Protein AF-A0A933Z174-F1 (afdb_monomer_lite)

Sequence (145 aa):
MLIRDEDIYPGRVVMLDANLFDVSNCSTGSPSTRSHYCVCLEVTAERVCWLPINSGKSAGRLPIFREEKSGHPNWVNNPKKKFSQGVSYYYPTQVWALSHHTSRSASRHDLSTCQSPNIVRPGCLARILSDCGQALEQARTLPPG

Structure (mmCIF, N/CA/C/O backbone):
data_AF-A0A933Z174-F1
#
_entry.id   AF-A0A933Z174-F1
#
loop_
_atom_site.group_PDB
_atom_site.id
_atom_site.type_symbol
_atom_site.label_atom_id
_atom_site.label_alt_id
_atom_site.label_comp_id
_atom_site.label_asym_id
_atom_site.label_entity_id
_atom_site.label_seq_id
_atom_site.pdbx_PDB_ins_code
_atom_site.Cartn_x
_atom_site.Cartn_y
_atom_site.Cartn_z
_atom_site.occupancy
_atom_site.B_iso_or_equiv
_atom_site.auth_seq_id
_atom_site.auth_comp_id
_atom_site.auth_asym_id
_atom_site.auth_atom_id
_atom_site.pdbx_PDB_model_num
ATOM 1 N N . MET A 1 1 ? -11.044 5.374 -13.455 1.00 56.44 1 MET A N 1
ATOM 2 C CA . MET A 1 1 ? -11.976 4.258 -13.182 1.00 56.44 1 MET A CA 1
ATOM 3 C C . MET A 1 1 ? -11.927 4.039 -11.683 1.00 56.44 1 MET A C 1
ATOM 5 O O . MET A 1 1 ? -10.824 3.961 -11.169 1.00 56.44 1 MET A O 1
ATOM 9 N N . LEU A 1 2 ? -13.059 4.067 -10.976 1.00 61.75 2 LEU A N 1
ATOM 10 C CA . LEU A 1 2 ? -13.056 3.775 -9.537 1.00 61.75 2 LEU A CA 1
ATOM 11 C C . LEU A 1 2 ? -12.810 2.275 -9.351 1.00 61.75 2 LEU A C 1
ATOM 13 O O . LEU A 1 2 ? -13.406 1.481 -10.082 1.00 61.75 2 LEU A O 1
ATOM 17 N N . ILE A 1 3 ? -11.938 1.901 -8.415 1.00 70.38 3 ILE A N 1
ATOM 18 C CA . ILE A 1 3 ? -11.781 0.493 -8.032 1.00 70.38 3 ILE A CA 1
ATOM 19 C C . ILE A 1 3 ? -13.064 0.034 -7.337 1.00 70.38 3 ILE A C 1
ATOM 21 O O . ILE A 1 3 ? -13.673 0.810 -6.592 1.00 70.38 3 ILE A O 1
ATOM 25 N N . ARG A 1 4 ? -13.502 -1.196 -7.597 1.00 76.62 4 ARG A N 1
ATOM 26 C CA . ARG A 1 4 ? -14.628 -1.793 -6.872 1.00 76.62 4 ARG A CA 1
ATOM 27 C C . ARG A 1 4 ? -14.113 -2.541 -5.644 1.00 76.62 4 ARG A C 1
ATOM 29 O O . ARG A 1 4 ? -12.917 -2.814 -5.558 1.00 76.62 4 ARG A O 1
ATOM 36 N N . ASP A 1 5 ? -14.990 -2.862 -4.695 1.00 71.81 5 ASP A N 1
ATOM 37 C CA . ASP A 1 5 ? -14.570 -3.547 -3.460 1.00 71.81 5 ASP A CA 1
ATOM 38 C C . ASP A 1 5 ? -14.011 -4.938 -3.780 1.00 71.81 5 ASP A C 1
ATOM 40 O O . ASP A 1 5 ? -12.994 -5.340 -3.221 1.00 71.81 5 ASP A O 1
ATOM 44 N N . GLU A 1 6 ? -14.601 -5.629 -4.761 1.00 77.25 6 GLU A N 1
ATOM 45 C CA . GLU A 1 6 ? -14.111 -6.919 -5.250 1.00 77.25 6 GLU A CA 1
ATOM 46 C C . GLU A 1 6 ? -12.718 -6.853 -5.907 1.00 77.25 6 GLU A C 1
ATOM 48 O O . GLU A 1 6 ? -12.053 -7.878 -6.047 1.00 77.25 6 GLU A O 1
ATOM 53 N N . ASP A 1 7 ? -12.251 -5.657 -6.282 1.00 85.25 7 ASP A N 1
ATOM 54 C CA . ASP A 1 7 ? -10.932 -5.442 -6.883 1.00 85.25 7 ASP A CA 1
ATOM 55 C C . ASP A 1 7 ? -9.835 -5.164 -5.835 1.00 85.25 7 ASP A C 1
ATOM 57 O O . ASP A 1 7 ? -8.659 -5.013 -6.196 1.00 85.25 7 ASP A O 1
ATOM 61 N N . ILE A 1 8 ? -10.193 -5.077 -4.546 1.00 91.06 8 ILE A N 1
ATOM 62 C CA . ILE A 1 8 ? -9.271 -4.824 -3.435 1.00 91.06 8 ILE A CA 1
ATOM 63 C C . ILE A 1 8 ? -8.938 -6.146 -2.740 1.00 91.06 8 ILE A C 1
ATOM 65 O O . ILE A 1 8 ? -9.783 -6.781 -2.117 1.00 91.06 8 ILE A O 1
ATOM 69 N N . TYR A 1 9 ? -7.672 -6.547 -2.809 1.00 94.81 9 TYR A N 1
ATOM 70 C CA . TYR A 1 9 ? -7.167 -7.769 -2.185 1.00 94.81 9 TYR A CA 1
ATOM 71 C C . TYR A 1 9 ? -5.695 -7.607 -1.776 1.00 94.81 9 TYR A C 1
ATOM 73 O O . TYR A 1 9 ? -4.985 -6.791 -2.375 1.00 94.81 9 TYR A O 1
ATOM 81 N N . PRO A 1 10 ? -5.191 -8.386 -0.799 1.00 97.50 10 PRO A N 1
ATOM 82 C CA . PRO A 1 10 ? -3.795 -8.311 -0.377 1.00 97.50 10 PRO A CA 1
ATOM 83 C C . PRO A 1 10 ? -2.803 -8.438 -1.543 1.00 97.50 10 PRO A C 1
ATOM 85 O O . PRO A 1 10 ? -2.911 -9.321 -2.393 1.00 97.50 10 PRO A O 1
ATOM 88 N N . GLY A 1 11 ? -1.830 -7.530 -1.598 1.00 97.19 11 GLY A N 1
ATOM 89 C CA . GLY A 1 11 ? -0.852 -7.415 -2.682 1.00 97.19 11 GLY A CA 1
ATOM 90 C C . GLY A 1 11 ? -1.299 -6.549 -3.861 1.00 97.19 11 GLY A C 1
ATOM 91 O O . GLY A 1 11 ? -0.453 -6.186 -4.686 1.00 97.19 11 GLY A O 1
ATOM 92 N N . ARG A 1 12 ? -2.580 -6.162 -3.938 1.00 96.31 12 ARG A N 1
ATOM 93 C CA . ARG A 1 12 ? -3.062 -5.167 -4.903 1.00 96.31 12 ARG A CA 1
ATOM 94 C C . ARG A 1 12 ? -2.384 -3.827 -4.656 1.00 96.31 12 ARG A C 1
ATOM 96 O O . ARG A 1 12 ? -2.220 -3.410 -3.514 1.00 96.31 12 ARG A O 1
ATOM 103 N N . VAL A 1 13 ? -2.033 -3.127 -5.727 1.00 95.69 13 VAL A N 1
ATOM 104 C CA . VAL A 1 13 ? -1.505 -1.765 -5.673 1.00 95.69 13 VAL A CA 1
ATOM 105 C C . VAL A 1 13 ? -2.446 -0.820 -6.401 1.00 95.69 13 VAL A C 1
ATOM 107 O O . VAL A 1 13 ? -2.891 -1.104 -7.513 1.00 95.69 13 VAL A O 1
ATOM 110 N N . VAL A 1 14 ? -2.740 0.313 -5.778 1.00 94.25 14 VAL A N 1
ATOM 111 C CA . VAL A 1 14 ? -3.560 1.383 -6.363 1.00 94.25 14 VAL A CA 1
ATOM 112 C C . VAL A 1 14 ? -2.952 2.731 -6.019 1.00 94.25 14 VAL A C 1
ATOM 114 O O . VAL A 1 14 ? -2.231 2.854 -5.032 1.00 94.25 14 VAL A O 1
ATOM 117 N N . MET A 1 15 ? -3.210 3.755 -6.819 1.00 92.25 15 MET A N 1
ATOM 118 C CA . MET A 1 15 ? -2.890 5.125 -6.431 1.00 92.25 15 MET A CA 1
ATOM 119 C C . MET A 1 15 ? -3.995 5.697 -5.541 1.00 92.25 15 MET A C 1
ATOM 121 O O . MET A 1 15 ? -5.118 5.841 -6.007 1.00 92.25 15 MET A O 1
ATOM 125 N N . LEU A 1 16 ? -3.671 6.058 -4.298 1.00 92.19 16 LEU A N 1
ATOM 126 C CA . LEU A 1 16 ? -4.576 6.761 -3.386 1.00 92.19 16 LEU A CA 1
ATOM 127 C C . LEU A 1 16 ? -4.184 8.237 -3.276 1.00 92.19 16 LEU A C 1
ATOM 129 O O . LEU A 1 16 ? -3.019 8.568 -3.038 1.00 92.19 16 LEU A O 1
ATOM 133 N N . ASP A 1 17 ? -5.160 9.127 -3.436 1.00 91.06 17 ASP A N 1
ATOM 134 C CA . ASP A 1 17 ? -4.993 10.564 -3.235 1.00 91.06 17 ASP A CA 1
ATOM 135 C C . ASP A 1 17 ? -5.218 10.942 -1.764 1.00 91.06 17 ASP A C 1
ATOM 137 O O . ASP A 1 17 ? -6.352 11.038 -1.298 1.00 91.06 17 ASP A O 1
ATOM 141 N N . ALA A 1 18 ? -4.119 11.171 -1.041 1.00 87.81 18 ALA A N 1
ATOM 142 C CA . ALA A 1 18 ? -4.125 11.532 0.377 1.00 87.81 18 ALA A CA 1
ATOM 143 C C . ALA A 1 18 ? -4.817 12.871 0.690 1.00 87.81 18 ALA A C 1
ATOM 145 O O . ALA A 1 18 ? -5.074 13.152 1.852 1.00 87.81 18 ALA A O 1
ATOM 146 N N . ASN A 1 19 ? -5.143 13.696 -0.314 1.00 87.31 19 ASN A N 1
ATOM 147 C CA . ASN A 1 19 ? -5.930 14.918 -0.105 1.00 87.31 19 ASN A CA 1
ATOM 148 C C . ASN A 1 19 ? -7.428 14.642 0.099 1.00 87.31 19 ASN A C 1
ATOM 150 O O . ASN A 1 19 ? -8.188 15.565 0.382 1.00 87.31 19 ASN A O 1
ATOM 154 N N . LEU A 1 20 ? -7.870 13.398 -0.105 1.00 87.06 20 LEU A N 1
ATOM 155 C CA . LEU A 1 20 ? -9.280 13.013 -0.034 1.00 87.06 20 LEU A CA 1
ATOM 156 C C . LEU A 1 20 ? -9.682 12.410 1.316 1.00 87.06 20 LEU A C 1
ATOM 158 O O . LEU A 1 20 ? -10.828 11.995 1.464 1.00 87.06 20 LEU A O 1
ATOM 162 N N . PHE A 1 21 ? -8.764 12.356 2.284 1.00 86.94 21 PHE A N 1
ATOM 163 C CA . PHE A 1 21 ? -9.018 11.863 3.635 1.00 86.94 21 PHE A CA 1
ATOM 164 C C . PHE A 1 21 ? -8.000 12.426 4.631 1.00 86.94 21 PHE A C 1
ATOM 166 O O . PHE A 1 21 ? -6.930 12.902 4.252 1.00 86.94 21 PHE A O 1
ATOM 173 N N . ASP A 1 22 ? -8.327 12.367 5.921 1.00 86.50 22 ASP A N 1
ATOM 174 C CA . ASP A 1 22 ? -7.416 12.804 6.976 1.00 86.50 22 ASP A CA 1
ATOM 175 C C . ASP A 1 22 ? -6.425 11.688 7.328 1.00 86.50 22 ASP A C 1
ATOM 177 O O . ASP A 1 22 ? -6.712 10.791 8.124 1.00 86.50 22 ASP A O 1
ATOM 181 N N . VAL A 1 23 ? -5.233 11.756 6.727 1.00 83.81 23 VAL A N 1
ATOM 182 C CA . VAL A 1 23 ? -4.150 10.790 6.967 1.00 83.81 23 VAL A CA 1
ATOM 183 C C . VAL A 1 23 ? -3.798 10.702 8.454 1.00 83.81 23 VAL A C 1
ATOM 185 O O . VAL A 1 23 ? -3.496 9.617 8.937 1.00 83.81 23 VAL A O 1
ATOM 188 N N . SER A 1 24 ? -3.862 11.811 9.199 1.00 85.44 24 SER A N 1
ATOM 189 C CA . SER A 1 24 ? -3.435 11.834 10.603 1.00 85.44 24 SER A CA 1
ATOM 190 C C . SER A 1 24 ? -4.322 10.987 11.519 1.00 85.44 24 SER A C 1
ATOM 192 O O . SER A 1 24 ? -3.825 10.427 12.493 1.00 85.44 24 SER A O 1
ATOM 194 N N . ASN A 1 25 ? -5.596 10.813 11.157 1.00 85.44 25 ASN A N 1
ATOM 195 C CA . ASN A 1 25 ? -6.551 10.008 11.921 1.00 85.44 25 ASN A CA 1
ATOM 196 C C . ASN A 1 25 ? -6.499 8.513 11.588 1.00 85.44 25 ASN A C 1
ATOM 198 O O . ASN A 1 25 ? -7.021 7.701 12.348 1.00 85.44 25 ASN A O 1
ATOM 202 N N . CYS A 1 26 ? -5.891 8.144 10.459 1.00 84.38 26 CYS A N 1
ATOM 203 C CA . CYS A 1 26 ? -5.925 6.777 9.942 1.00 84.38 26 CYS A CA 1
ATOM 204 C C . CYS A 1 26 ? -4.541 6.163 9.703 1.00 84.38 26 CYS A C 1
ATOM 206 O O . CYS A 1 26 ? -4.464 5.006 9.296 1.00 84.38 26 CYS A O 1
ATOM 208 N N . SER A 1 27 ? -3.447 6.893 9.936 1.00 88.00 27 SER A N 1
ATOM 209 C CA . SER A 1 27 ? -2.087 6.386 9.744 1.00 88.00 27 SER A CA 1
ATOM 210 C C . SER A 1 27 ? -1.405 5.990 11.045 1.00 88.00 27 SER A C 1
ATOM 212 O O . SER A 1 27 ? -1.473 6.711 12.037 1.00 88.00 27 SER A O 1
ATOM 214 N N . THR A 1 28 ? -0.625 4.918 10.998 1.00 87.12 28 THR A N 1
ATOM 215 C CA . THR A 1 28 ? 0.443 4.673 11.965 1.00 87.12 28 THR A CA 1
ATOM 216 C C . THR A 1 28 ? 1.707 5.438 11.564 1.00 87.12 28 THR A C 1
ATOM 218 O O . THR A 1 28 ? 1.964 5.685 10.381 1.00 87.12 28 THR A O 1
ATOM 221 N N . GLY A 1 29 ? 2.533 5.791 12.551 1.00 85.00 29 GLY A N 1
ATOM 222 C CA . GLY A 1 29 ? 3.782 6.520 12.320 1.00 85.00 29 GLY A CA 1
ATOM 223 C C . GLY A 1 29 ? 3.568 7.941 11.783 1.00 85.00 29 GLY A C 1
ATOM 224 O O . GLY A 1 29 ? 2.493 8.521 11.907 1.00 85.00 29 GLY A O 1
ATOM 225 N N . SER A 1 30 ? 4.616 8.538 11.211 1.00 78.81 30 SER A N 1
ATOM 226 C CA . SER A 1 30 ? 4.524 9.896 10.663 1.00 78.81 30 SER A CA 1
ATOM 227 C C . SER A 1 30 ? 3.722 9.894 9.354 1.00 78.81 30 SER A C 1
ATOM 229 O O . SER A 1 30 ? 4.121 9.185 8.428 1.00 78.81 30 SER A O 1
ATOM 231 N N . PRO A 1 31 ? 2.653 10.692 9.212 1.00 70.50 31 PRO A N 1
ATOM 232 C CA . PRO A 1 31 ? 1.838 10.705 8.002 1.00 70.50 31 PRO A CA 1
ATOM 233 C C . PRO A 1 31 ? 2.606 11.280 6.803 1.00 70.50 31 PRO A C 1
ATOM 235 O O . PRO A 1 31 ? 3.432 12.185 6.936 1.00 70.50 31 PRO A O 1
ATOM 238 N N . SER A 1 32 ? 2.305 10.776 5.604 1.00 68.94 32 SER A N 1
ATOM 239 C CA . SER A 1 32 ? 2.720 11.388 4.338 1.00 68.94 32 SER A CA 1
ATOM 240 C C . SER A 1 32 ? 1.480 11.875 3.598 1.00 68.94 32 SER A C 1
ATOM 242 O O . SER A 1 32 ? 0.592 11.086 3.300 1.00 68.94 32 SER A O 1
ATOM 244 N N . THR A 1 33 ? 1.412 13.169 3.297 1.00 68.00 33 THR A N 1
ATOM 245 C CA . THR A 1 33 ? 0.201 13.839 2.784 1.00 68.00 33 THR A CA 1
ATOM 246 C C . THR A 1 33 ? 0.167 13.976 1.258 1.00 68.00 33 THR A C 1
ATOM 248 O O . THR A 1 33 ? -0.553 14.805 0.713 1.00 68.00 33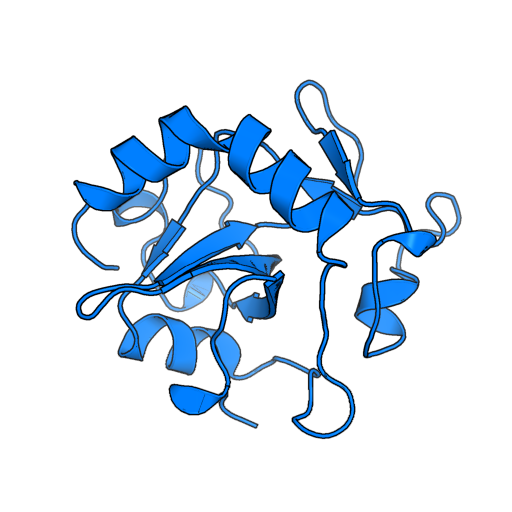 THR A O 1
ATOM 251 N N . ARG A 1 34 ? 0.970 13.194 0.528 1.00 73.62 34 ARG A N 1
ATOM 252 C CA . ARG A 1 34 ? 0.991 13.207 -0.947 1.00 73.62 34 ARG A CA 1
ATOM 253 C C . ARG A 1 34 ? 0.186 12.035 -1.496 1.00 73.62 34 ARG A C 1
ATOM 255 O O . ARG A 1 34 ? -0.024 11.056 -0.798 1.00 73.62 34 ARG A O 1
ATOM 262 N N . SER A 1 35 ? -0.233 12.086 -2.756 1.00 73.44 35 SER A N 1
ATOM 263 C CA . SER A 1 35 ? -0.793 10.895 -3.400 1.00 73.44 35 SER A CA 1
ATOM 264 C C . SER A 1 35 ? 0.291 9.813 -3.527 1.00 73.44 35 SER A C 1
ATOM 266 O O . SER A 1 35 ? 1.423 10.098 -3.938 1.00 73.44 35 SER A O 1
ATOM 268 N N . HIS A 1 36 ? -0.050 8.573 -3.184 1.00 81.31 36 HIS A N 1
ATOM 269 C CA . HIS A 1 36 ? 0.878 7.445 -3.143 1.00 81.31 36 HIS A CA 1
ATOM 270 C C . HIS A 1 36 ? 0.328 6.271 -3.945 1.00 81.31 36 HIS A C 1
ATOM 272 O O . HIS A 1 36 ? -0.866 5.994 -3.911 1.00 81.31 36 HIS A O 1
ATOM 278 N N . TYR A 1 37 ? 1.208 5.535 -4.632 1.00 92.62 37 TYR A N 1
ATOM 279 C CA . TYR A 1 37 ? 0.905 4.121 -4.847 1.00 92.62 37 TYR A CA 1
ATOM 280 C C . TYR A 1 37 ? 0.844 3.466 -3.471 1.00 92.62 37 TYR A C 1
ATOM 282 O O . TYR A 1 37 ? 1.756 3.673 -2.678 1.00 92.62 37 TYR A O 1
ATOM 290 N N . CYS A 1 38 ? -0.187 2.685 -3.198 1.00 95.06 38 CYS A N 1
ATOM 291 C CA . CYS A 1 38 ? -0.388 2.012 -1.930 1.00 95.06 38 CYS A CA 1
ATOM 292 C C . CYS A 1 38 ? -0.602 0.523 -2.166 1.00 95.06 38 CYS A C 1
ATOM 294 O O . CYS A 1 38 ? -1.371 0.148 -3.048 1.00 95.06 38 CYS A O 1
ATOM 296 N N . VAL A 1 39 ? 0.076 -0.312 -1.381 1.00 96.81 39 VAL A N 1
ATOM 297 C CA . VAL A 1 39 ? -0.108 -1.769 -1.387 1.00 96.81 39 VAL A CA 1
ATOM 298 C C . VAL A 1 39 ? -1.192 -2.124 -0.380 1.00 96.81 39 VAL A C 1
ATOM 300 O O . VAL A 1 39 ? -1.101 -1.715 0.773 1.00 96.81 39 VAL A O 1
ATOM 303 N N . CYS A 1 40 ? -2.196 -2.886 -0.790 1.00 97.50 40 CYS A N 1
ATOM 304 C CA . CYS A 1 40 ? -3.163 -3.477 0.121 1.00 97.50 40 CYS A CA 1
ATOM 305 C C . CYS A 1 40 ? -2.462 -4.572 0.929 1.00 97.50 40 CYS A C 1
ATOM 307 O O . CYS A 1 40 ? -1.928 -5.522 0.353 1.00 97.50 40 CYS A O 1
ATOM 309 N N . LEU A 1 41 ? -2.430 -4.427 2.249 1.00 97.75 41 LEU A N 1
ATOM 310 C CA . LEU A 1 41 ? -1.873 -5.423 3.161 1.00 97.75 41 LEU A CA 1
ATOM 311 C C . LEU A 1 41 ? -2.954 -6.378 3.660 1.00 97.75 41 LEU A C 1
ATOM 313 O O . LEU A 1 41 ? -2.746 -7.586 3.698 1.00 97.75 41 LEU A O 1
ATOM 317 N N . GLU A 1 42 ? -4.108 -5.826 4.025 1.00 96.25 42 GLU A N 1
ATOM 318 C CA . GLU A 1 42 ? -5.207 -6.551 4.653 1.00 96.25 42 GLU A CA 1
ATOM 319 C C . GLU A 1 42 ? -6.541 -5.915 4.257 1.00 96.25 42 GLU A C 1
ATOM 321 O O . GLU A 1 42 ? -6.643 -4.695 4.112 1.00 96.25 42 GLU A O 1
ATOM 326 N N . VAL A 1 43 ? -7.561 -6.756 4.103 1.00 95.94 43 VAL A N 1
ATOM 327 C CA . VAL A 1 43 ? -8.950 -6.352 3.879 1.00 95.94 43 VAL A CA 1
ATOM 328 C C . VAL A 1 43 ? -9.792 -7.017 4.954 1.00 95.94 43 VAL A C 1
ATOM 330 O O . VAL A 1 43 ? -9.749 -8.237 5.105 1.00 95.94 43 VAL A O 1
ATOM 333 N N . THR A 1 44 ? -10.561 -6.229 5.695 1.00 92.75 44 THR A N 1
ATOM 334 C CA . THR A 1 44 ? -11.538 -6.725 6.670 1.00 92.75 44 THR A CA 1
ATOM 335 C C . THR A 1 44 ? -12.933 -6.218 6.309 1.00 92.75 44 THR A C 1
ATOM 337 O O . THR A 1 44 ? -13.106 -5.462 5.352 1.00 92.75 44 THR A O 1
ATOM 340 N N . ALA A 1 45 ? -13.952 -6.620 7.071 1.00 89.44 45 ALA A N 1
ATOM 341 C CA . ALA A 1 45 ? -15.314 -6.124 6.868 1.00 89.44 45 ALA A CA 1
ATOM 342 C C . ALA A 1 45 ? -15.431 -4.600 7.073 1.00 89.44 45 ALA A C 1
ATOM 344 O O . ALA A 1 45 ? -16.251 -3.953 6.429 1.00 89.44 45 ALA A O 1
ATOM 345 N N . GLU A 1 46 ? -14.605 -4.019 7.945 1.00 89.00 46 GLU A N 1
ATOM 346 C CA . GLU A 1 46 ? -14.707 -2.605 8.327 1.00 89.00 46 GLU A CA 1
ATOM 347 C C . GLU A 1 46 ? -13.763 -1.700 7.535 1.00 89.00 46 GLU A C 1
ATOM 349 O O . GLU A 1 46 ? -14.069 -0.530 7.297 1.00 89.00 46 GLU A O 1
ATOM 354 N N . ARG A 1 47 ? -12.586 -2.215 7.161 1.00 93.31 47 ARG A N 1
ATOM 355 C CA . ARG A 1 47 ? -11.483 -1.384 6.674 1.00 93.31 47 ARG A CA 1
ATOM 356 C C . ARG A 1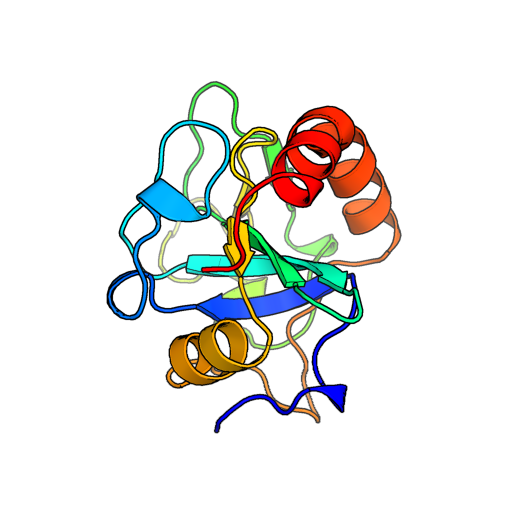 47 ? -10.559 -2.118 5.713 1.00 93.31 47 ARG A C 1
ATOM 358 O O . ARG A 1 47 ? -10.564 -3.344 5.608 1.00 93.31 47 ARG A O 1
ATOM 365 N N . VAL A 1 48 ? -9.700 -1.334 5.082 1.00 95.88 48 VAL A N 1
ATOM 366 C CA . VAL A 1 48 ? -8.589 -1.780 4.254 1.00 95.88 48 VAL A CA 1
ATOM 367 C C . VAL A 1 48 ? -7.303 -1.158 4.784 1.00 95.88 48 VAL A C 1
ATOM 369 O O . VAL A 1 48 ? -7.217 0.060 4.966 1.00 95.88 48 VAL A O 1
ATOM 372 N N . CYS A 1 49 ? -6.297 -1.998 5.012 1.00 96.12 49 CYS A N 1
ATOM 373 C CA . CYS A 1 49 ? -4.973 -1.569 5.438 1.00 96.12 49 CYS A CA 1
ATOM 374 C C . CYS A 1 49 ? -4.076 -1.361 4.215 1.00 96.12 49 CYS A C 1
ATOM 376 O O . CYS A 1 49 ? -3.829 -2.288 3.440 1.00 96.12 49 CYS A O 1
ATOM 378 N N . TRP A 1 50 ? -3.566 -0.146 4.055 1.00 96.12 50 TRP A N 1
ATOM 379 C CA . TRP A 1 50 ? -2.770 0.296 2.918 1.00 96.12 50 TRP A CA 1
ATOM 380 C C . TRP A 1 50 ? -1.361 0.695 3.348 1.00 96.12 50 TRP A C 1
ATOM 382 O O . TRP A 1 50 ? -1.179 1.400 4.333 1.00 96.12 50 TRP A O 1
ATOM 392 N N . LEU A 1 51 ? -0.357 0.306 2.569 1.00 95.69 51 LEU A N 1
ATOM 393 C CA . LEU A 1 51 ? 1.033 0.707 2.763 1.00 95.69 51 LEU A CA 1
ATOM 394 C C . LEU A 1 51 ? 1.469 1.689 1.669 1.00 95.69 51 LEU A C 1
ATOM 396 O O . LEU A 1 51 ? 1.605 1.271 0.513 1.00 95.69 51 LEU A O 1
ATOM 400 N N . PRO A 1 52 ? 1.743 2.962 1.994 1.00 94.38 52 PRO A N 1
ATOM 401 C CA . PRO A 1 52 ? 2.220 3.951 1.043 1.00 94.38 52 PRO A CA 1
ATOM 402 C C . PRO A 1 52 ? 3.612 3.625 0.522 1.00 94.38 52 PRO A C 1
ATOM 404 O O . PRO A 1 52 ? 4.575 3.389 1.258 1.00 94.38 52 PRO A O 1
ATOM 407 N N . ILE A 1 53 ? 3.733 3.705 -0.794 1.00 92.50 53 ILE A N 1
ATOM 408 C CA . ILE A 1 53 ? 4.956 3.454 -1.528 1.00 92.50 53 ILE A CA 1
ATOM 409 C C . ILE A 1 53 ? 5.582 4.779 -1.957 1.00 92.50 53 ILE A C 1
ATOM 411 O O . ILE A 1 53 ? 4.956 5.704 -2.481 1.00 92.50 53 ILE A O 1
ATOM 415 N N . ASN A 1 54 ? 6.880 4.855 -1.724 1.00 88.50 54 ASN A N 1
ATOM 416 C CA . ASN A 1 54 ? 7.740 5.992 -1.946 1.00 88.50 54 ASN A CA 1
ATOM 417 C C . ASN A 1 54 ? 8.659 5.723 -3.136 1.00 88.50 54 ASN A C 1
ATOM 419 O O . ASN A 1 54 ? 9.183 4.628 -3.329 1.00 88.50 54 ASN A O 1
ATOM 423 N N . SER A 1 55 ? 8.926 6.762 -3.919 1.00 82.69 55 SER A N 1
ATOM 424 C CA . SER A 1 55 ? 9.806 6.658 -5.084 1.00 82.69 55 SER A CA 1
ATOM 425 C C . SER A 1 55 ? 11.294 6.782 -4.737 1.00 82.69 55 SER A C 1
ATOM 427 O O . SER A 1 55 ? 12.126 6.704 -5.631 1.00 82.69 55 SER A O 1
ATOM 429 N N . GLY A 1 56 ? 11.677 7.098 -3.495 1.00 82.94 56 GLY A N 1
ATOM 430 C CA . GLY A 1 56 ? 13.064 7.424 -3.135 1.00 82.94 56 GLY A CA 1
ATOM 431 C C . GLY A 1 56 ? 13.562 6.721 -1.884 1.00 82.94 56 GLY A C 1
ATOM 432 O O . GLY A 1 56 ? 12.810 6.577 -0.917 1.00 82.94 56 GLY A O 1
ATOM 433 N N . LYS A 1 57 ? 14.849 6.362 -1.905 1.00 84.81 57 LYS A N 1
ATOM 434 C CA . LYS A 1 57 ? 15.575 5.843 -0.748 1.00 84.81 57 LYS A CA 1
ATOM 435 C C . LYS A 1 57 ? 15.635 6.907 0.352 1.00 84.81 57 LYS A C 1
ATOM 437 O O . LYS A 1 57 ? 15.823 8.085 0.066 1.00 84.81 57 LYS A O 1
ATOM 442 N N . SER A 1 58 ? 15.457 6.476 1.593 1.00 86.94 58 SER A N 1
ATOM 443 C CA . SER A 1 58 ? 15.620 7.274 2.811 1.00 86.94 58 SER A CA 1
ATOM 444 C C . SER A 1 58 ? 15.957 6.323 3.962 1.00 86.94 58 SER A C 1
ATOM 446 O O . SER A 1 58 ? 15.703 5.121 3.848 1.00 86.94 58 SER A O 1
ATOM 448 N N . ALA A 1 59 ? 16.533 6.834 5.051 1.00 89.56 59 ALA A N 1
ATOM 449 C CA . ALA A 1 59 ? 16.832 6.037 6.241 1.00 89.56 59 ALA A CA 1
ATOM 450 C C . ALA A 1 59 ? 15.557 5.371 6.780 1.00 89.56 59 ALA A C 1
ATOM 452 O O . ALA A 1 59 ? 14.534 6.037 6.903 1.00 89.56 59 ALA A O 1
ATOM 453 N N . GLY A 1 60 ? 15.607 4.066 7.059 1.00 89.44 60 GLY A N 1
ATOM 454 C CA . GLY A 1 60 ? 14.463 3.277 7.537 1.00 89.44 60 GLY A CA 1
ATOM 455 C C . GLY A 1 60 ? 13.465 2.831 6.459 1.00 89.44 60 GLY A C 1
ATOM 456 O O . GLY A 1 60 ? 12.507 2.136 6.785 1.00 89.44 60 GLY A O 1
ATOM 457 N N . ARG A 1 61 ? 13.673 3.189 5.181 1.00 92.12 61 ARG A N 1
ATOM 458 C CA . ARG A 1 61 ? 12.864 2.647 4.081 1.00 92.12 61 ARG A CA 1
ATOM 459 C C . ARG A 1 61 ? 13.425 1.336 3.551 1.00 92.12 61 ARG A C 1
ATOM 461 O O . ARG A 1 61 ? 14.621 1.243 3.276 1.00 92.12 61 ARG A O 1
ATOM 468 N N . LEU A 1 62 ? 12.536 0.387 3.286 1.00 95.88 62 LEU A N 1
ATOM 469 C CA . LEU A 1 62 ? 12.857 -0.909 2.697 1.00 95.88 62 LEU A CA 1
ATOM 470 C C . LEU A 1 62 ? 12.462 -0.954 1.212 1.00 95.88 62 LEU A C 1
ATOM 472 O O . LEU A 1 62 ? 11.510 -0.274 0.818 1.00 95.88 62 LEU A O 1
ATOM 476 N N . PRO A 1 63 ? 13.212 -1.673 0.358 1.00 95.44 63 PRO A N 1
ATOM 477 C CA . PRO A 1 63 ? 12.985 -1.685 -1.083 1.00 95.44 63 PRO A CA 1
ATOM 478 C C . PRO A 1 63 ? 11.908 -2.690 -1.530 1.00 95.44 63 PRO A C 1
ATOM 480 O O . PRO A 1 63 ? 11.744 -3.768 -0.963 1.00 95.44 63 PRO A O 1
ATOM 483 N N . ILE A 1 64 ? 11.246 -2.343 -2.634 1.00 95.62 64 ILE A N 1
ATOM 484 C CA . ILE A 1 64 ? 10.488 -3.237 -3.516 1.00 95.62 64 ILE A CA 1
ATOM 485 C C . ILE A 1 64 ? 11.144 -3.142 -4.889 1.00 95.62 64 ILE A C 1
ATOM 487 O O . ILE A 1 64 ? 11.086 -2.089 -5.549 1.00 95.62 64 ILE A O 1
ATOM 491 N N . PHE A 1 65 ? 11.780 -4.227 -5.304 1.00 94.25 65 PHE A N 1
ATOM 492 C CA . PHE A 1 65 ? 12.511 -4.301 -6.560 1.00 94.25 65 PHE A CA 1
ATOM 493 C C . PHE A 1 65 ? 11.563 -4.442 -7.751 1.00 94.25 65 PHE A C 1
ATOM 495 O O . PHE A 1 65 ? 10.371 -4.723 -7.608 1.00 94.25 65 PHE A O 1
ATOM 502 N N . ARG A 1 66 ? 12.081 -4.196 -8.954 1.00 94.00 66 ARG A N 1
ATOM 503 C CA . ARG A 1 66 ? 11.288 -4.232 -10.187 1.00 94.00 66 ARG A CA 1
ATOM 504 C C . ARG A 1 66 ? 10.704 -5.623 -10.424 1.00 94.00 66 ARG A C 1
ATOM 506 O O . ARG A 1 66 ? 9.545 -5.759 -10.803 1.00 94.00 66 ARG A O 1
ATOM 513 N N . GLU A 1 67 ? 11.504 -6.644 -10.153 1.00 94.88 67 GLU A N 1
ATOM 514 C CA . GLU A 1 67 ? 11.193 -8.063 -10.294 1.00 94.88 67 GLU A CA 1
ATOM 515 C C . GLU A 1 67 ? 10.134 -8.508 -9.284 1.00 94.88 67 GLU A C 1
ATOM 517 O O . GLU A 1 67 ? 9.632 -9.615 -9.365 1.00 94.88 67 GLU A O 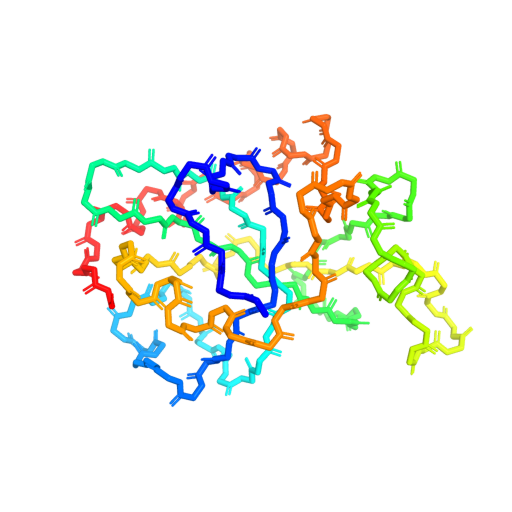1
ATOM 522 N N . GLU A 1 68 ? 9.759 -7.667 -8.328 1.00 96.88 68 GLU A N 1
ATOM 523 C CA . GLU A 1 68 ? 8.713 -7.959 -7.352 1.00 96.88 68 GLU A CA 1
ATOM 524 C C . GLU A 1 68 ? 7.372 -7.332 -7.747 1.00 96.88 68 GLU A C 1
ATOM 526 O O . GLU A 1 68 ? 6.397 -7.447 -7.009 1.00 96.88 68 GLU A O 1
ATOM 531 N N . LYS A 1 69 ? 7.300 -6.687 -8.919 1.00 95.69 69 LYS A N 1
ATOM 532 C CA . LYS A 1 69 ? 6.140 -5.924 -9.389 1.00 95.69 69 LYS A CA 1
ATOM 533 C C . LYS A 1 69 ? 5.576 -6.494 -10.682 1.00 95.69 69 LYS A C 1
ATOM 535 O O . LYS A 1 69 ? 6.281 -7.090 -11.497 1.00 95.69 69 LYS A O 1
ATOM 540 N N . SER A 1 70 ? 4.288 -6.260 -10.889 1.00 95.12 70 SER A N 1
ATOM 541 C CA . SER A 1 70 ? 3.594 -6.485 -12.161 1.00 95.12 70 SER A CA 1
ATOM 542 C C . SER A 1 70 ? 2.460 -5.473 -12.330 1.00 95.12 70 SER A C 1
ATOM 544 O O . SER A 1 70 ? 2.049 -4.870 -11.338 1.00 95.12 70 SER A O 1
ATOM 546 N N . GLY A 1 71 ? 2.007 -5.255 -13.566 1.00 93.56 71 GLY A N 1
ATOM 547 C CA . GLY A 1 71 ? 0.943 -4.306 -13.910 1.00 93.56 71 GLY A CA 1
ATOM 548 C C . GLY A 1 71 ? 1.416 -3.176 -14.825 1.00 93.56 71 GLY A C 1
ATOM 549 O O . GLY A 1 71 ? 2.271 -3.366 -15.693 1.00 93.56 71 GLY A O 1
ATOM 550 N N . HIS A 1 72 ? 0.863 -1.982 -14.622 1.00 91.38 72 HIS A N 1
ATOM 551 C CA . HIS A 1 72 ? 1.088 -0.808 -15.455 1.00 91.38 72 HIS A CA 1
ATOM 552 C C . HIS A 1 72 ? 2.573 -0.368 -15.466 1.00 91.38 72 HIS A C 1
ATOM 554 O O . HIS A 1 72 ? 3.210 -0.298 -14.407 1.00 91.38 72 HIS A O 1
ATOM 560 N N . PRO A 1 73 ? 3.141 0.040 -16.621 1.00 89.12 73 PRO A N 1
ATOM 561 C CA . PRO A 1 73 ? 4.548 0.446 -16.721 1.00 89.12 73 PRO A CA 1
ATOM 562 C C . PRO A 1 73 ? 4.974 1.562 -15.755 1.00 89.12 73 PRO A C 1
ATOM 564 O O . PRO A 1 73 ? 6.098 1.542 -15.260 1.00 89.12 73 PRO A O 1
ATOM 567 N N . ASN A 1 74 ? 4.092 2.518 -15.441 1.00 86.94 74 ASN A N 1
ATOM 568 C CA . ASN A 1 74 ? 4.389 3.574 -14.456 1.00 86.94 74 ASN A CA 1
ATOM 569 C C . ASN A 1 74 ? 4.600 3.037 -13.032 1.00 86.94 74 A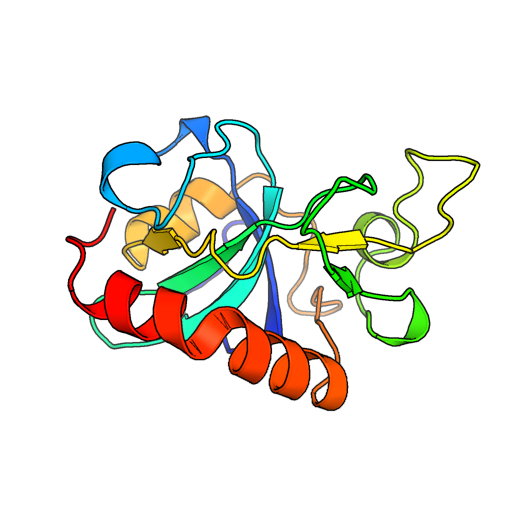SN A C 1
ATOM 571 O O . ASN A 1 74 ? 5.370 3.634 -12.279 1.00 86.94 74 ASN A O 1
ATOM 575 N N . TRP A 1 75 ? 3.933 1.939 -12.669 1.00 90.31 75 TRP A N 1
ATOM 576 C CA . TRP A 1 75 ? 4.135 1.251 -11.395 1.00 90.31 75 TRP A CA 1
ATOM 577 C C . TRP A 1 75 ? 5.430 0.433 -11.424 1.00 90.31 75 TRP A C 1
ATOM 579 O O . TRP A 1 75 ? 6.294 0.604 -10.564 1.00 90.31 75 TRP A O 1
ATOM 589 N N . VAL A 1 76 ? 5.599 -0.403 -12.454 1.00 91.56 76 VAL A N 1
ATOM 590 C CA . VAL A 1 76 ? 6.736 -1.330 -12.565 1.00 91.56 76 VAL A CA 1
ATOM 591 C C . VAL A 1 76 ? 8.065 -0.591 -12.724 1.00 91.56 76 VAL A C 1
ATOM 593 O O . VAL A 1 76 ? 9.039 -0.934 -12.061 1.00 91.56 76 VAL A O 1
ATOM 596 N N . ASN A 1 77 ? 8.118 0.430 -13.583 1.00 85.62 77 ASN A N 1
ATOM 597 C CA . ASN A 1 77 ? 9.374 1.073 -13.976 1.00 85.62 77 ASN A CA 1
ATOM 598 C C . ASN A 1 77 ? 9.702 2.332 -13.173 1.00 85.62 77 ASN A C 1
ATOM 600 O O . ASN A 1 77 ? 10.853 2.761 -13.196 1.00 85.62 77 ASN A O 1
ATOM 604 N N . ASN A 1 78 ? 8.722 2.933 -12.489 1.00 78.12 78 ASN A N 1
ATOM 605 C CA . ASN A 1 78 ? 8.871 4.225 -11.813 1.00 78.12 78 ASN A CA 1
ATOM 606 C C . ASN A 1 78 ? 9.645 5.253 -12.686 1.00 78.12 78 ASN A C 1
ATOM 608 O O . ASN A 1 78 ? 10.741 5.697 -12.330 1.00 78.12 78 ASN A O 1
ATOM 612 N N . PRO A 1 79 ? 9.105 5.629 -13.863 1.00 64.44 79 PRO A N 1
ATOM 613 C CA . PRO A 1 79 ? 9.858 6.326 -14.913 1.00 64.44 79 PRO A CA 1
ATOM 614 C C . PRO A 1 79 ? 10.329 7.736 -14.522 1.00 64.44 79 PRO A C 1
ATOM 616 O O . PRO A 1 79 ? 11.172 8.317 -15.200 1.00 64.44 79 PRO A O 1
ATOM 619 N N . LYS A 1 80 ? 9.823 8.297 -13.415 1.00 65.12 80 LYS A N 1
ATOM 620 C CA . LYS A 1 80 ? 10.170 9.645 -12.938 1.00 65.12 80 LYS A CA 1
ATOM 621 C C . LYS A 1 80 ? 11.586 9.750 -12.351 1.00 65.12 80 LYS A C 1
ATOM 623 O O . LYS A 1 80 ? 12.000 10.849 -11.992 1.00 65.12 80 LYS A O 1
ATOM 628 N N . LYS A 1 81 ? 12.339 8.649 -12.235 1.00 63.50 81 LYS A N 1
ATOM 629 C CA . LYS A 1 81 ? 13.701 8.659 -11.681 1.00 63.50 81 LYS A CA 1
ATOM 630 C C . LYS A 1 81 ? 14.677 7.860 -12.537 1.00 63.50 81 LYS A C 1
ATOM 632 O O . LYS A 1 81 ? 14.747 6.639 -12.439 1.00 63.50 81 LYS A O 1
ATOM 637 N N . LYS A 1 82 ? 15.497 8.583 -13.312 1.00 60.03 82 LYS A N 1
ATOM 638 C CA . LYS A 1 82 ? 16.542 8.027 -14.196 1.00 60.03 82 LYS A CA 1
ATOM 639 C C . LYS A 1 82 ? 17.463 6.998 -13.515 1.00 60.03 82 LYS A C 1
ATOM 641 O O . LYS A 1 82 ? 17.904 6.072 -14.183 1.00 60.03 82 LYS A O 1
ATOM 646 N N . PHE A 1 83 ? 17.722 7.140 -12.212 1.00 59.59 83 PHE A N 1
ATOM 647 C CA . PHE A 1 83 ? 18.700 6.330 -11.466 1.00 59.59 83 PHE A CA 1
ATOM 648 C C . PHE A 1 83 ? 18.102 5.217 -10.592 1.00 59.59 83 PHE A C 1
ATOM 650 O O . PHE A 1 83 ? 18.848 4.465 -9.977 1.00 59.59 83 PHE A O 1
ATOM 657 N N . SER A 1 84 ? 16.774 5.092 -10.509 1.00 61.09 84 SER A N 1
ATOM 658 C CA . SER A 1 84 ? 16.112 4.053 -9.706 1.00 61.09 84 SER A CA 1
ATOM 659 C C . SER A 1 84 ? 15.120 3.282 -10.567 1.00 61.09 84 SER A C 1
ATOM 661 O O . SER A 1 84 ? 13.925 3.263 -10.267 1.00 61.09 84 SER A O 1
ATOM 663 N N . GLN A 1 85 ? 15.612 2.711 -11.671 1.00 70.38 85 GLN A N 1
ATOM 664 C CA . GLN A 1 85 ? 14.787 1.998 -12.645 1.00 70.38 85 GLN A CA 1
ATOM 665 C C . GLN A 1 85 ? 14.004 0.878 -11.952 1.00 70.38 85 GLN A C 1
ATOM 667 O O . GLN A 1 85 ? 14.543 -0.167 -11.605 1.00 70.38 85 GLN A O 1
ATOM 672 N N . GLY A 1 86 ? 12.721 1.128 -11.715 1.00 82.50 86 GLY A N 1
ATOM 673 C CA . GLY A 1 86 ? 11.794 0.171 -11.133 1.00 82.50 86 GLY A CA 1
ATOM 674 C C . GLY A 1 86 ? 11.969 -0.156 -9.650 1.00 82.50 86 GLY A C 1
ATOM 675 O O . GLY A 1 86 ? 11.248 -1.026 -9.173 1.00 82.50 86 GLY A O 1
ATOM 676 N N . VAL A 1 87 ? 12.825 0.533 -8.883 1.00 91.56 87 VAL A N 1
ATOM 677 C CA . VAL A 1 87 ? 12.861 0.369 -7.413 1.00 91.56 87 VAL A CA 1
ATOM 678 C C . VAL A 1 87 ? 11.890 1.349 -6.755 1.00 91.56 87 VAL A C 1
ATOM 680 O O . VAL A 1 87 ? 11.861 2.543 -7.066 1.00 91.56 87 VAL A O 1
ATOM 683 N N . SER A 1 88 ? 11.085 0.824 -5.836 1.00 92.75 88 SER A N 1
ATOM 684 C CA . SER A 1 88 ? 10.210 1.601 -4.957 1.00 92.75 88 SER A CA 1
ATOM 685 C C . SER A 1 88 ? 10.557 1.281 -3.510 1.00 92.75 88 SER A C 1
ATOM 687 O O . SER A 1 88 ? 11.307 0.348 -3.251 1.00 92.75 88 SER A O 1
ATOM 689 N N . TYR A 1 89 ? 10.037 2.058 -2.571 1.00 93.19 89 TYR A N 1
ATOM 690 C CA . TYR A 1 89 ? 10.405 1.955 -1.167 1.00 93.19 89 T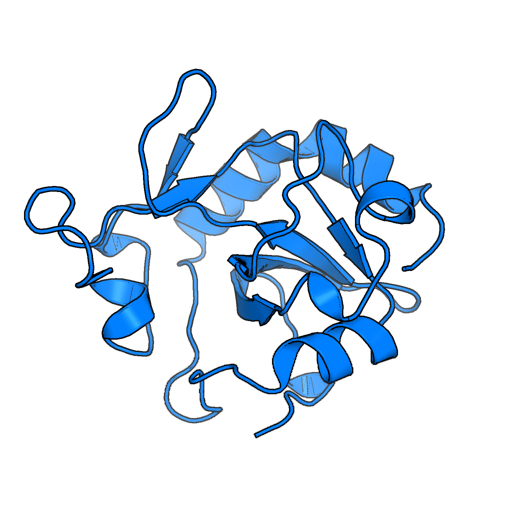YR A CA 1
ATOM 691 C C . TYR A 1 89 ? 9.186 2.088 -0.259 1.00 93.19 89 TYR A C 1
ATOM 693 O O . TYR A 1 89 ? 8.263 2.817 -0.600 1.00 93.19 89 TYR A O 1
ATOM 701 N N . TYR A 1 90 ? 9.193 1.473 0.914 1.00 94.06 90 TYR A N 1
ATOM 702 C CA . TYR A 1 90 ? 8.153 1.643 1.935 1.00 94.06 90 TYR A CA 1
ATOM 703 C C . TYR A 1 90 ? 8.776 1.879 3.306 1.00 94.06 90 TYR A C 1
ATOM 705 O O . TYR A 1 90 ? 9.929 1.521 3.536 1.00 94.06 90 TYR A O 1
ATOM 713 N N . TYR A 1 91 ? 8.017 2.507 4.200 1.00 94.19 91 TYR A N 1
ATOM 714 C CA . TYR A 1 91 ? 8.337 2.563 5.623 1.00 94.19 91 TYR A CA 1
ATOM 715 C C . TYR A 1 91 ? 7.459 1.544 6.349 1.00 94.19 91 TYR A C 1
ATOM 717 O O . TYR A 1 91 ? 6.240 1.694 6.292 1.00 94.19 91 TYR A O 1
ATOM 725 N N . PRO A 1 92 ? 8.036 0.551 7.047 1.00 95.25 92 PRO A N 1
ATOM 726 C CA . PRO A 1 92 ? 7.245 -0.489 7.711 1.00 95.25 92 PRO A CA 1
ATOM 727 C C . PRO A 1 92 ? 6.263 0.033 8.766 1.00 95.25 92 PRO A C 1
ATOM 729 O O . PRO A 1 92 ? 5.286 -0.623 9.098 1.00 95.25 92 PRO A O 1
ATOM 732 N N . THR A 1 93 ? 6.516 1.234 9.287 1.00 94.00 93 THR A N 1
ATOM 733 C CA . THR A 1 93 ? 5.704 1.877 10.322 1.00 94.00 93 THR A CA 1
ATOM 734 C C . THR A 1 93 ? 4.570 2.746 9.782 1.00 94.00 93 THR A C 1
ATOM 736 O O . THR A 1 93 ? 3.810 3.279 10.584 1.00 94.00 93 THR A O 1
ATOM 739 N N . GLN A 1 94 ? 4.454 2.926 8.461 1.00 92.06 94 GLN A N 1
ATOM 740 C CA . GLN A 1 94 ? 3.473 3.817 7.830 1.00 92.06 94 GLN A CA 1
ATOM 741 C C . GLN A 1 94 ? 2.321 3.020 7.212 1.00 92.06 94 GLN A C 1
ATOM 743 O O . GLN A 1 94 ? 2.228 2.922 5.997 1.00 92.06 94 GLN A O 1
ATOM 748 N N . VAL A 1 95 ? 1.443 2.438 8.021 1.00 94.25 95 VAL A N 1
ATOM 749 C CA . VAL A 1 95 ? 0.233 1.758 7.537 1.00 94.25 95 VAL A CA 1
ATOM 750 C C . VAL A 1 95 ? -0.954 2.706 7.674 1.00 94.25 95 VAL A C 1
ATOM 752 O O . VAL A 1 95 ? -1.080 3.404 8.673 1.00 94.25 95 VAL A O 1
ATOM 755 N N . TRP A 1 96 ? -1.819 2.757 6.666 1.00 93.94 96 TRP A N 1
ATOM 756 C CA . TRP A 1 96 ? -3.079 3.498 6.685 1.00 93.94 96 TRP A CA 1
ATOM 757 C C . TRP A 1 96 ? -4.253 2.537 6.835 1.00 93.94 96 TRP A C 1
ATOM 759 O O . TRP A 1 96 ? -4.292 1.527 6.143 1.00 93.94 96 TRP A O 1
ATOM 769 N N . ALA A 1 97 ? -5.226 2.865 7.676 1.00 94.44 97 ALA A N 1
ATOM 770 C CA . ALA A 1 97 ? -6.457 2.109 7.885 1.00 94.44 97 ALA A CA 1
ATOM 771 C C . ALA A 1 97 ? -7.660 2.912 7.378 1.00 94.44 97 ALA A C 1
ATOM 773 O O . ALA A 1 97 ? -8.173 3.793 8.063 1.00 94.44 97 ALA A O 1
ATOM 774 N N . LEU A 1 98 ? -8.115 2.620 6.163 1.00 94.56 98 LEU A N 1
ATOM 775 C CA . LEU A 1 98 ? -9.197 3.366 5.517 1.00 94.56 98 LEU A CA 1
ATOM 776 C C . LEU A 1 98 ? -10.474 2.542 5.479 1.00 94.56 98 LEU A C 1
ATOM 778 O O . LEU A 1 98 ? -10.419 1.327 5.303 1.00 94.56 98 LEU A O 1
ATOM 782 N N . SER A 1 99 ? -11.633 3.189 5.543 1.00 94.25 99 SER A N 1
ATOM 783 C CA . SER A 1 99 ? -12.879 2.526 5.161 1.00 94.25 99 SER A CA 1
ATOM 784 C C . SER A 1 99 ? -12.843 2.083 3.688 1.00 94.25 99 SER A C 1
ATOM 786 O O . SER A 1 99 ? -12.085 2.610 2.859 1.00 94.25 99 SER A O 1
ATOM 788 N N . HIS A 1 100 ? -13.705 1.129 3.325 1.00 93.31 100 HIS A N 1
ATOM 789 C CA . HIS A 1 100 ? -13.910 0.732 1.923 1.00 93.31 100 HIS A CA 1
ATOM 790 C C . HIS A 1 100 ? -14.320 1.927 1.057 1.00 93.31 100 HIS A C 1
ATOM 792 O O . HIS A 1 100 ? -13.754 2.169 -0.010 1.00 93.31 100 HIS A O 1
ATOM 798 N N . HIS A 1 101 ? -15.250 2.745 1.558 1.00 92.56 101 HIS A N 1
ATOM 799 C CA . HIS A 1 101 ? -15.704 3.949 0.869 1.00 92.56 101 HIS A CA 1
ATOM 800 C C . HIS A 1 101 ? -14.558 4.941 0.611 1.00 92.56 101 HIS A C 1
ATOM 802 O O . HIS A 1 101 ? -14.378 5.376 -0.530 1.00 92.56 101 HIS A O 1
ATOM 808 N N . THR A 1 102 ? -13.759 5.258 1.635 1.00 93.44 102 THR A N 1
ATOM 809 C CA . THR A 1 102 ? -12.613 6.167 1.503 1.00 93.44 102 THR A CA 1
ATOM 810 C C . THR A 1 102 ? -11.571 5.607 0.539 1.00 93.44 102 THR A C 1
ATOM 812 O O . THR A 1 102 ? -11.112 6.332 -0.343 1.00 93.44 102 THR A O 1
ATOM 815 N N . SER A 1 103 ? -11.266 4.307 0.616 1.00 93.56 103 SER A N 1
ATOM 816 C CA . SER A 1 103 ? -10.338 3.636 -0.308 1.00 93.56 103 SER A CA 1
ATOM 817 C C . SER A 1 103 ? -10.765 3.804 -1.769 1.00 93.56 103 SER A C 1
ATOM 819 O O . SER A 1 103 ? -9.955 4.178 -2.620 1.00 93.56 103 SER A O 1
ATOM 821 N N . ARG A 1 104 ? -12.057 3.608 -2.066 1.00 91.00 104 ARG A N 1
ATOM 822 C CA . ARG A 1 104 ? -12.604 3.811 -3.416 1.00 91.00 104 ARG A CA 1
ATOM 823 C C . ARG A 1 104 ? -12.508 5.261 -3.864 1.00 91.00 104 ARG A C 1
ATOM 825 O O . ARG A 1 104 ? -11.993 5.520 -4.951 1.00 91.00 104 ARG A O 1
ATOM 832 N N . SER A 1 105 ? -12.971 6.197 -3.037 1.00 91.12 105 SER A N 1
ATOM 833 C CA . SER A 1 105 ? -12.949 7.630 -3.356 1.00 91.12 105 SER A CA 1
ATOM 834 C C . SER A 1 105 ? -11.522 8.117 -3.638 1.00 91.12 105 SER A C 1
ATOM 836 O O . SER A 1 105 ? -11.259 8.757 -4.662 1.00 91.12 105 SER A O 1
ATOM 838 N N . ALA A 1 106 ? -10.575 7.710 -2.788 1.00 92.00 106 ALA A N 1
ATOM 839 C CA . ALA A 1 106 ? -9.161 8.041 -2.907 1.00 92.00 106 ALA A CA 1
ATOM 840 C C . ALA A 1 106 ? -8.499 7.451 -4.166 1.00 92.00 106 ALA A C 1
ATOM 842 O O . ALA A 1 106 ? -7.530 8.019 -4.667 1.00 92.00 106 ALA A O 1
ATOM 843 N N . SER A 1 107 ? -9.036 6.356 -4.713 1.00 91.06 107 SER A N 1
ATOM 844 C CA . SER A 1 107 ? -8.482 5.653 -5.880 1.00 91.06 107 SER A CA 1
ATOM 845 C C . SER A 1 107 ? -8.836 6.248 -7.248 1.00 91.06 107 SER A C 1
ATOM 847 O O . SER A 1 107 ? -8.448 5.708 -8.281 1.00 91.06 107 SER A O 1
ATOM 849 N N . ARG A 1 108 ? -9.577 7.363 -7.309 1.00 85.31 108 ARG A N 1
ATOM 850 C CA . ARG A 1 108 ? -10.146 7.892 -8.568 1.00 85.31 108 ARG A CA 1
ATOM 851 C C . ARG A 1 108 ? -9.129 8.197 -9.682 1.00 85.31 108 ARG A C 1
ATOM 853 O O . ARG A 1 108 ? -9.515 8.256 -10.851 1.00 85.31 108 ARG A O 1
ATOM 860 N N . HIS A 1 109 ? -7.859 8.398 -9.328 1.00 84.88 109 HIS A N 1
ATOM 861 C CA . HIS A 1 109 ? -6.750 8.675 -10.251 1.00 84.88 109 HIS A CA 1
ATOM 862 C C . HIS A 1 109 ? -5.869 7.448 -10.536 1.00 84.88 109 HIS A C 1
ATOM 864 O O . HIS A 1 109 ? -4.824 7.577 -11.178 1.00 84.88 109 HIS A O 1
ATOM 870 N N . ASP A 1 110 ? -6.264 6.267 -10.063 1.00 85.31 110 ASP A N 1
ATOM 871 C CA . ASP A 1 110 ? -5.535 5.033 -10.305 1.00 85.31 110 ASP A CA 1
ATOM 872 C C . ASP A 1 110 ? -5.576 4.633 -11.787 1.00 85.31 110 ASP A C 1
ATOM 874 O O . ASP A 1 110 ? -6.601 4.722 -12.467 1.00 85.31 110 ASP A O 1
ATOM 878 N N . LEU A 1 111 ? -4.416 4.203 -12.284 1.00 84.38 111 LEU A N 1
ATOM 879 C CA . LEU A 1 111 ? -4.224 3.741 -13.663 1.00 84.38 111 LEU A CA 1
ATOM 880 C C . LEU A 1 111 ? -4.201 2.210 -13.758 1.00 84.38 111 LEU A C 1
ATOM 882 O O . LEU A 1 111 ? -4.049 1.665 -14.851 1.00 84.38 111 LEU A O 1
ATOM 886 N N . SER A 1 112 ? -4.295 1.512 -12.623 1.00 84.94 112 SER A N 1
ATOM 887 C CA . SER A 1 112 ? -4.476 0.064 -12.602 1.00 84.94 112 SER A CA 1
ATOM 888 C C . SER A 1 112 ? -5.800 -0.292 -13.272 1.00 84.94 112 SER A C 1
ATOM 890 O O . SER A 1 112 ? -6.801 0.406 -13.120 1.00 84.94 112 SER A O 1
ATOM 892 N N . THR A 1 113 ? -5.825 -1.399 -14.000 1.00 80.12 113 THR A N 1
ATOM 893 C CA . THR A 1 113 ? -7.056 -1.912 -14.617 1.00 80.12 113 THR A CA 1
ATOM 894 C C . THR A 1 113 ? -7.316 -3.325 -14.119 1.00 80.12 113 THR A C 1
ATOM 896 O O . THR A 1 113 ? -6.406 -3.983 -13.618 1.00 80.12 113 THR A O 1
ATOM 899 N N . CYS A 1 114 ? -8.541 -3.830 -14.269 1.00 78.00 114 CYS A N 1
ATOM 900 C CA . CYS A 1 114 ? -8.828 -5.233 -13.951 1.00 78.00 114 CYS A CA 1
ATOM 901 C C . CYS A 1 114 ? -8.031 -6.198 -14.852 1.00 78.00 114 CYS A C 1
ATOM 903 O O . CYS A 1 114 ? -7.667 -7.282 -14.417 1.00 78.00 114 CYS A O 1
ATOM 905 N N . GLN A 1 115 ? -7.715 -5.792 -16.090 1.00 80.88 115 GLN A N 1
ATOM 906 C CA . GLN A 1 115 ? -6.952 -6.602 -17.052 1.00 80.88 115 GLN A CA 1
ATOM 907 C C . GLN A 1 115 ? -5.439 -6.578 -16.801 1.00 80.88 115 GLN A C 1
ATOM 909 O O . GLN A 1 115 ? -4.742 -7.540 -17.110 1.00 80.88 115 GLN A O 1
ATOM 914 N N . SER A 1 116 ? -4.920 -5.477 -16.257 1.00 86.50 116 SER A N 1
ATOM 915 C CA . SER A 1 116 ? -3.509 -5.320 -15.904 1.00 86.50 116 SER A CA 1
ATOM 916 C C . SER A 1 116 ? -3.405 -4.684 -14.518 1.00 86.50 116 SER A C 1
ATOM 918 O O . SER A 1 116 ? -3.168 -3.475 -14.391 1.00 86.50 116 SER A O 1
ATOM 920 N N . PRO A 1 117 ? -3.658 -5.483 -13.469 1.00 92.69 117 PRO A N 1
ATOM 921 C CA . PRO A 1 117 ? -3.625 -4.999 -12.106 1.00 92.69 117 PRO A CA 1
ATOM 922 C C . PRO A 1 117 ? -2.184 -4.717 -11.670 1.00 92.69 117 PRO A C 1
ATOM 924 O O . PRO A 1 117 ? -1.286 -5.541 -11.846 1.00 92.69 117 PRO A O 1
ATOM 927 N N . ASN A 1 118 ? -1.953 -3.560 -11.056 1.00 95.31 118 ASN A N 1
ATOM 928 C CA . ASN A 1 118 ? -0.725 -3.299 -10.317 1.00 95.31 118 ASN A CA 1
ATOM 929 C C . ASN A 1 118 ? -0.690 -4.210 -9.087 1.00 95.31 118 ASN A C 1
ATOM 931 O O . ASN A 1 118 ? -1.602 -4.183 -8.262 1.00 95.31 118 ASN A O 1
ATOM 935 N N . ILE A 1 119 ? 0.350 -5.028 -8.975 1.00 96.75 119 ILE A N 1
ATOM 936 C CA . ILE A 1 119 ? 0.489 -6.036 -7.919 1.00 96.75 119 ILE A CA 1
ATOM 937 C C . ILE A 1 119 ? 1.938 -6.068 -7.426 1.00 96.75 119 ILE A C 1
ATOM 939 O O . ILE A 1 119 ? 2.876 -5.848 -8.207 1.00 96.75 119 ILE A O 1
ATOM 943 N N . VAL A 1 120 ? 2.107 -6.384 -6.141 1.00 97.44 120 VAL A N 1
ATOM 944 C CA . VAL A 1 120 ? 3.363 -6.876 -5.559 1.00 97.44 120 VAL A CA 1
ATOM 945 C C . VAL A 1 120 ? 3.319 -8.402 -5.473 1.00 97.44 120 VAL A C 1
ATOM 947 O O . VAL A 1 120 ? 2.333 -8.974 -5.014 1.00 97.44 120 VAL A O 1
ATOM 950 N N . ARG A 1 121 ? 4.373 -9.081 -5.933 1.00 97.25 121 ARG A N 1
ATOM 951 C CA . ARG A 1 121 ? 4.416 -10.551 -5.990 1.00 97.25 121 ARG A CA 1
ATOM 952 C C . ARG A 1 121 ? 4.301 -11.174 -4.587 1.00 97.25 121 ARG A C 1
ATOM 954 O O . ARG A 1 121 ? 4.830 -10.591 -3.639 1.00 97.25 121 ARG A O 1
ATOM 961 N N . PRO A 1 122 ? 3.727 -12.387 -4.451 1.00 97.50 122 PRO A N 1
ATOM 962 C CA . PRO A 1 122 ? 3.455 -13.001 -3.146 1.00 97.50 122 PRO A CA 1
ATOM 963 C C . PRO A 1 122 ? 4.659 -13.081 -2.196 1.00 97.50 122 PRO A C 1
ATOM 965 O O . PRO A 1 122 ? 4.531 -12.748 -1.023 1.00 97.50 122 PRO A O 1
ATOM 968 N N . GLY A 1 123 ? 5.848 -13.448 -2.691 1.00 97.38 123 GLY A N 1
ATOM 969 C CA . GLY A 1 123 ? 7.055 -13.515 -1.853 1.00 97.38 123 GLY A CA 1
ATOM 970 C C . GLY A 1 123 ? 7.490 -12.154 -1.293 1.00 97.38 123 GLY A C 1
ATOM 971 O O . GLY A 1 123 ? 7.954 -12.064 -0.160 1.00 97.38 123 GLY A O 1
ATOM 972 N N . CYS A 1 124 ? 7.286 -11.080 -2.056 1.00 98.00 124 CYS A N 1
ATOM 973 C CA . CYS A 1 124 ? 7.540 -9.721 -1.587 1.00 98.00 124 CYS A CA 1
ATOM 974 C C . CYS A 1 124 ? 6.454 -9.262 -0.606 1.00 98.00 124 CYS A C 1
ATOM 976 O O . CYS A 1 124 ? 6.781 -8.688 0.428 1.00 98.00 124 CYS A O 1
ATOM 978 N N . LEU A 1 125 ? 5.181 -9.576 -0.878 1.00 98.38 125 LEU A N 1
ATOM 979 C CA . LEU A 1 125 ? 4.079 -9.287 0.042 1.00 98.38 125 LEU A CA 1
ATOM 980 C C . LEU A 1 125 ? 4.296 -9.945 1.412 1.00 98.38 125 LEU A C 1
ATOM 982 O O . LEU A 1 125 ? 4.137 -9.279 2.427 1.00 98.38 125 LEU A O 1
ATOM 986 N N . ALA A 1 126 ? 4.712 -11.214 1.452 1.00 98.06 126 ALA A N 1
ATOM 987 C CA . ALA A 1 126 ? 5.002 -11.913 2.704 1.00 98.06 126 ALA A CA 1
ATOM 988 C C . ALA A 1 126 ? 6.098 -11.206 3.524 1.00 98.06 126 ALA A C 1
ATOM 990 O O . ALA A 1 126 ? 5.950 -11.027 4.732 1.00 98.06 126 ALA A O 1
ATOM 991 N N . ARG A 1 127 ? 7.164 -10.735 2.860 1.00 98.38 127 ARG A N 1
ATOM 992 C CA . ARG A 1 127 ? 8.210 -9.925 3.502 1.00 98.38 127 ARG A CA 1
ATOM 993 C C . ARG A 1 127 ? 7.652 -8.605 4.034 1.00 98.38 127 ARG A C 1
ATOM 995 O O . ARG A 1 127 ? 7.873 -8.284 5.193 1.00 98.38 127 ARG A O 1
ATOM 1002 N N . ILE A 1 128 ? 6.886 -7.880 3.218 1.00 98.31 128 ILE A N 1
ATOM 1003 C CA . ILE A 1 128 ? 6.257 -6.612 3.614 1.00 98.31 128 ILE A CA 1
ATOM 1004 C C . ILE A 1 128 ? 5.362 -6.804 4.844 1.00 98.31 128 ILE A C 1
ATOM 1006 O O . ILE A 1 128 ? 5.440 -6.007 5.775 1.00 98.31 128 ILE A O 1
ATOM 1010 N N . LEU A 1 129 ? 4.531 -7.849 4.867 1.00 98.19 129 LEU A N 1
ATOM 1011 C CA . LEU A 1 129 ? 3.663 -8.165 6.004 1.00 98.19 129 LEU A CA 1
ATOM 1012 C C . LEU A 1 129 ? 4.475 -8.462 7.269 1.00 98.19 129 LEU A C 1
ATOM 1014 O O . LEU A 1 129 ? 4.129 -7.963 8.336 1.00 98.19 129 LEU A O 1
ATOM 1018 N N . SER A 1 130 ? 5.577 -9.208 7.142 1.00 98.06 130 SER A N 1
ATOM 1019 C CA . SER A 1 130 ? 6.502 -9.449 8.254 1.00 98.06 130 SER A CA 1
ATOM 1020 C C . SER A 1 130 ? 7.115 -8.146 8.774 1.00 98.06 130 SER A C 1
ATOM 1022 O O . SER A 1 130 ? 7.149 -7.930 9.982 1.00 98.06 130 SER A O 1
ATOM 1024 N N . ASP A 1 131 ? 7.573 -7.264 7.882 1.00 97.88 131 ASP A N 1
ATOM 1025 C CA . ASP A 1 131 ? 8.182 -5.986 8.264 1.00 97.88 131 ASP A CA 1
ATOM 1026 C C . ASP A 1 131 ? 7.165 -5.049 8.940 1.00 97.88 131 ASP A C 1
ATOM 1028 O O . ASP A 1 131 ? 7.496 -4.343 9.892 1.00 97.88 131 ASP A O 1
ATOM 1032 N N . CYS A 1 132 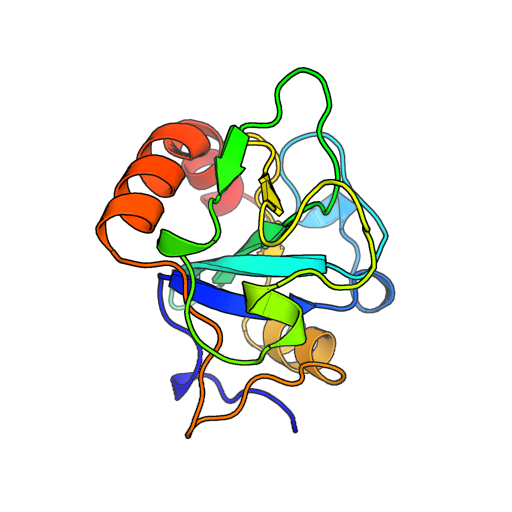? 5.924 -5.031 8.441 1.00 97.06 132 CYS A N 1
ATOM 1033 C CA . CYS A 1 132 ? 4.864 -4.129 8.897 1.00 97.06 132 CYS A CA 1
ATOM 1034 C C . CYS A 1 132 ? 4.047 -4.683 10.073 1.00 97.06 132 CYS A C 1
ATOM 1036 O O . CYS A 1 132 ? 3.116 -4.007 10.505 1.00 97.06 132 CYS A O 1
ATOM 1038 N N . GLY A 1 133 ? 4.354 -5.878 10.594 1.00 96.88 133 GLY A N 1
ATOM 1039 C CA . GLY A 1 133 ? 3.488 -6.603 11.533 1.00 96.88 133 GLY A CA 1
ATOM 1040 C C . GLY A 1 133 ? 3.000 -5.755 12.711 1.00 96.88 133 GLY A C 1
ATOM 1041 O O . GLY A 1 133 ? 1.801 -5.657 12.948 1.00 96.88 133 GLY A O 1
ATOM 1042 N N . GLN A 1 134 ? 3.906 -5.044 13.389 1.00 95.75 134 GLN A N 1
ATOM 1043 C CA . GLN A 1 134 ? 3.537 -4.177 14.515 1.00 95.75 134 GLN A CA 1
ATOM 1044 C C . GLN A 1 134 ? 2.617 -3.014 14.105 1.00 95.75 134 GLN A C 1
ATOM 1046 O O . GLN A 1 134 ? 1.663 -2.701 14.814 1.00 95.75 134 GLN A O 1
ATOM 1051 N N . ALA A 1 135 ? 2.896 -2.368 12.972 1.00 94.75 135 ALA A N 1
ATOM 1052 C CA . ALA A 1 135 ? 2.080 -1.267 12.468 1.00 94.75 135 ALA A CA 1
ATOM 1053 C C . ALA A 1 135 ? 0.709 -1.757 11.987 1.00 94.75 135 ALA A C 1
ATOM 1055 O O . ALA A 1 135 ? -0.285 -1.063 12.159 1.00 94.75 135 ALA A O 1
ATOM 1056 N N . LEU A 1 136 ? 0.635 -2.970 11.437 1.00 94.81 136 LEU A N 1
ATOM 1057 C CA . LEU A 1 136 ? -0.624 -3.579 11.029 1.00 94.81 136 LEU A CA 1
ATOM 1058 C C . LEU A 1 136 ? -1.517 -3.879 12.241 1.00 94.81 136 LEU A C 1
ATOM 1060 O O . LEU A 1 136 ? -2.697 -3.541 12.212 1.00 94.81 136 LEU A O 1
ATOM 1064 N N . GLU A 1 137 ? -0.957 -4.413 13.332 1.00 95.25 137 GLU A N 1
ATOM 1065 C CA . GLU A 1 137 ? -1.705 -4.599 14.585 1.00 95.25 137 GLU A CA 1
ATOM 1066 C C . GLU A 1 137 ? -2.229 -3.269 15.146 1.00 95.25 137 GLU A C 1
ATOM 1068 O O . GLU A 1 137 ? -3.381 -3.175 15.563 1.00 95.25 137 GLU A O 1
ATOM 1073 N N . GLN A 1 138 ? -1.416 -2.210 15.104 1.00 93.94 138 GLN A N 1
ATOM 1074 C CA . GLN A 1 138 ? -1.848 -0.869 15.516 1.00 93.94 138 GLN A CA 1
ATOM 1075 C C . GLN A 1 138 ? -2.944 -0.310 14.599 1.00 93.94 138 GLN A C 1
ATOM 1077 O O . GLN A 1 138 ? -3.920 0.263 15.072 1.00 93.94 138 GLN A O 1
ATOM 1082 N N . ALA A 1 139 ? -2.832 -0.508 13.286 1.00 91.69 139 ALA A N 1
ATOM 1083 C CA . ALA A 1 139 ? -3.811 -0.031 12.313 1.00 91.69 139 ALA A CA 1
ATOM 1084 C C . ALA A 1 139 ? -5.207 -0.659 12.510 1.00 91.69 139 ALA A C 1
ATOM 1086 O O . ALA A 1 139 ? -6.223 -0.033 12.194 1.00 91.69 139 ALA A O 1
ATOM 1087 N N . ARG A 1 140 ? -5.286 -1.868 13.082 1.00 91.56 140 ARG A N 1
ATOM 1088 C CA . ARG A 1 140 ? -6.557 -2.533 13.425 1.00 91.56 140 ARG A CA 1
ATOM 1089 C C . ARG A 1 140 ? -7.312 -1.862 14.572 1.00 91.56 140 ARG A C 1
ATOM 1091 O O . ARG A 1 140 ? -8.518 -2.060 14.688 1.00 91.56 140 ARG A O 1
ATOM 1098 N N . THR A 1 141 ? -6.642 -1.064 15.401 1.00 90.06 141 THR A N 1
ATOM 1099 C CA . THR A 1 141 ? -7.282 -0.352 16.520 1.00 90.06 141 THR A CA 1
ATOM 1100 C C . THR A 1 141 ? -7.625 1.100 16.193 1.00 90.06 141 THR A C 1
ATOM 1102 O O . THR A 1 141 ? -8.392 1.720 16.927 1.00 90.06 141 THR A O 1
ATOM 1105 N N . LEU A 1 142 ? -7.111 1.639 15.081 1.00 86.69 142 LEU A N 1
ATOM 1106 C CA . LEU A 1 142 ? -7.447 2.984 14.611 1.00 86.69 142 LEU A CA 1
ATOM 1107 C C . LEU A 1 142 ? -8.923 3.082 14.188 1.00 86.69 142 LEU A C 1
ATOM 1109 O O . LEU A 1 142 ? -9.515 2.079 13.784 1.00 86.69 142 LEU A O 1
ATOM 1113 N N . PRO A 1 143 ? -9.543 4.269 14.238 1.00 80.00 143 PRO A N 1
ATOM 1114 C CA . PRO A 1 143 ? -10.804 4.479 13.544 1.00 80.00 143 PRO A CA 1
ATOM 1115 C C . PRO A 1 143 ? -10.588 4.352 12.023 1.00 80.00 143 PRO A C 1
ATOM 1117 O O . PRO A 1 143 ? -9.531 4.744 11.521 1.00 80.00 143 PRO A O 1
ATOM 1120 N N . PRO A 1 144 ? -11.556 3.808 11.266 1.00 74.12 144 PRO A N 1
ATOM 1121 C CA . PRO A 1 144 ? -11.476 3.833 9.813 1.00 74.12 144 PRO A CA 1
ATOM 1122 C C . PRO A 1 144 ? -11.545 5.285 9.319 1.00 74.12 144 PRO A C 1
ATOM 1124 O O . PRO A 1 144 ? -12.473 6.017 9.672 1.00 74.12 144 PRO A O 1
ATOM 1127 N N . GLY A 1 145 ? -10.551 5.687 8.522 1.00 72.25 145 GLY A N 1
ATOM 1128 C CA . GLY A 1 145 ? -10.538 6.974 7.814 1.00 72.25 145 GLY A CA 1
ATOM 1129 C C . GLY A 1 145 ? -11.470 7.035 6.609 1.00 72.25 145 GLY A C 1
ATOM 1130 O O . GLY A 1 145 ? -11.957 5.979 6.129 1.00 72.25 145 GLY A O 1
#

pLDDT: mean 88.33, std 9.7, range [56.44, 98.38]

Radius of gyration: 13.7 Å; chains: 1; bounding box: 34×28×34 Å

Secondary structure (DSSP, 8-state):
-PPPGGG--TTBEEEE-GGGS-HHHHBSSS---S-EEEEEEEE-SS-EEEEEEESS--TTPEEE-GGGEESSHHHHH-TT-TTSTT-EEE-TT--EEE-HHHHHHHTTT----SSS--EE-HHHHHHHHHHHHHHHHHHTTSPP-

Foldseek 3Di:
DFQDPVNQDAFFWFWFQLVLDDLVQFKFDDGDRGTFTWGFLDDDPFWTKTWGKAADDDPQKDKDALVQKWFDCCQSQVVVDPPRGRIIITHLRTIGIAGPVNSRVRRPPTPADPVGTIGGHPVVSVVSCVSNVVNVVVSVPGHHD